Protein 5U1M (pdb70)

Structure (mmCIF, N/CA/C/O backbone):
data_5U1M
#
_entry.id   5U1M
#
_cell.length_a   68.370
_cell.length_b   68.370
_cell.length_c   57.520
_cell.angle_alpha   90.000
_cell.angle_beta   90.000
_cell.angle_gamma   90.000
#
_symmetry.space_group_name_H-M   'P 4 2 2'
#
loop_
_entity.id
_entity.type
_entity.pdbx_description
1 polymer 'Insulin receptor substrate 1'
2 polymer 'Insulin receptor'
3 water water
#
loop_
_atom_site.group_PDB
_atom_site.id
_atom_site.type_symbol
_atom_site.label_atom_id
_atom_site.label_alt_id
_atom_site.label_comp_id
_atom_site.label_asym_id
_atom_site.label_entity_id
_atom_site.label_seq_id
_atom_site.pdbx_PDB_ins_code
_atom_site.Cartn_x
_atom_site.Cartn_y
_atom_site.Cartn_z
_atom_site.occupancy
_atom_site.B_iso_or_equiv
_atom_site.auth_seq_id
_atom_site.auth_comp_id
_atom_site.auth_asym_id
_atom_site.auth_atom_id
_atom_site.pdbx_PDB_model_num
ATOM 1 N N . LYS A 1 1 ? 21.685 22.797 17.146 1.00 26.69 161 LYS A N 1
ATOM 2 C CA . LYS A 1 1 ? 21.016 23.305 18.372 1.00 24.61 161 LYS A CA 1
ATOM 3 C C . LYS A 1 1 ? 20.297 24.638 18.108 1.00 25.53 161 LYS A C 1
ATOM 4 O O . LYS A 1 1 ? 20.935 25.672 17.935 1.00 25.66 161 LYS A O 1
ATOM 16 N N . GLU A 1 2 ? 19.004 24.533 17.815 1.00 23.29 162 GLU A N 1
ATOM 17 C CA . GLU A 1 2 ? 18.091 25.671 17.786 1.00 21.36 162 GLU A CA 1
ATOM 18 C C . GLU A 1 2 ? 17.004 25.403 18.822 1.00 18.56 162 GLU A C 1
ATOM 19 O O . GLU A 1 2 ? 16.694 24.243 19.098 1.00 16.39 162 GLU A O 1
ATOM 26 N N . VAL A 1 3 ? 16.462 26.463 19.417 1.00 17.05 163 VAL A N 1
ATOM 27 C CA . VAL A 1 3 ? 15.287 26.362 20.293 1.00 14.65 163 VAL A CA 1
ATOM 28 C C . VAL A 1 3 ? 14.222 27.374 19.866 1.00 14.85 163 VAL A C 1
ATOM 29 O O . VAL A 1 3 ? 14.524 28.548 19.664 1.00 17.25 163 VAL A O 1
ATOM 34 N N . TRP A 1 4 ? 13.013 26.892 19.598 1.00 13.42 164 TRP A N 1
ATOM 35 C CA . TRP A 1 4 ? 11.890 27.780 19.311 1.00 13.50 164 TRP A CA 1
ATOM 36 C C . TRP A 1 4 ? 10.793 27.648 20.356 1.00 15.06 164 TRP A C 1
ATOM 37 O O . TRP A 1 4 ? 10.556 26.563 20.876 1.00 17.16 164 TRP A O 1
ATOM 50 N N . GLN A 1 5 ? 10.098 28.742 20.625 1.00 14.40 165 GLN A N 1
ATOM 51 C CA . GLN A 1 5 ? 8.922 28.693 21.482 1.00 15.14 165 GLN A CA 1
ATOM 52 C C . GLN A 1 5 ? 7.668 28.636 20.619 1.00 13.66 165 GLN A C 1
ATOM 53 O O . GLN A 1 5 ? 7.484 29.443 19.707 1.00 13.17 165 GLN A O 1
ATOM 62 N N . VAL A 1 6 ? 6.859 27.607 20.841 1.00 11.99 166 VAL A N 1
ATOM 63 C CA . VAL A 1 6 ? 5.705 27.366 19.989 1.00 10.86 166 VAL A CA 1
ATOM 64 C C . VAL A 1 6 ? 4.445 27.131 20.814 1.00 11.07 166 VAL A C 1
ATOM 65 O O . VAL A 1 6 ? 4.514 26.794 22.004 1.00 10.39 166 VAL A O 1
ATOM 70 N N . ILE A 1 7 ? 3.288 27.315 20.181 1.00 9.68 167 ILE A N 1
ATOM 71 C CA . ILE A 1 7 ? 2.040 26.854 20.767 1.00 10.04 167 ILE A CA 1
ATOM 72 C C . ILE A 1 7 ? 1.569 25.593 20.051 1.00 10.08 167 ILE A C 1
ATOM 73 O O . ILE A 1 7 ? 1.293 25.626 18.861 1.00 10.07 167 ILE A O 1
ATOM 79 N N . LEU A 1 8 ? 1.587 24.461 20.750 1.00 11.54 168 LEU A N 1
ATOM 80 C CA . LEU A 1 8 ? 1.046 23.223 20.200 1.00 12.00 168 LEU A CA 1
ATOM 81 C C . LEU A 1 8 ? -0.482 23.206 20.244 1.00 12.92 168 LEU A C 1
ATOM 82 O O . LEU A 1 8 ? -1.091 23.491 21.274 1.00 11.16 168 LEU A O 1
ATOM 88 N N . LYS A 1 9 ? -1.082 23.032 19.066 1.00 12.70 169 LYS A N 1
ATOM 89 C CA . LYS A 1 9 ? -2.529 23.106 18.885 1.00 12.85 169 LYS A CA 1
ATOM 90 C C . LYS A 1 9 ? -3.152 21.742 19.161 1.00 13.28 169 LYS A C 1
ATOM 91 O O . LYS A 1 9 ? -2.485 20.717 19.104 1.00 11.94 169 LYS A O 1
ATOM 101 N N . PRO A 1 10 ? -4.480 21.715 19.451 1.00 13.70 170 PRO A N 1
ATOM 102 C CA . PRO A 1 10 ? -5.219 20.455 19.541 1.00 14.69 170 PRO A CA 1
ATOM 103 C C . PRO A 1 10 ? -5.165 19.574 18.289 1.00 17.06 170 PRO A C 1
ATOM 104 O O . PRO A 1 10 ? -5.228 18.354 18.381 1.00 20.70 170 PRO A O 1
ATOM 108 N N . LYS A 1 11 ? -5.076 20.188 17.115 1.00 16.48 171 LYS A N 1
ATOM 109 C CA . LYS A 1 11 ? -5.057 19.455 15.850 1.00 17.13 171 LYS A CA 1
ATOM 110 C C . LYS A 1 11 ? -4.107 18.236 15.836 1.00 17.17 171 LYS A C 1
ATOM 111 O O . LYS A 1 11 ? -2.913 18.385 16.058 1.00 18.17 171 LYS A O 1
ATOM 121 N N . GLY A 1 12 ? -4.628 17.051 15.539 1.00 15.20 172 GLY A N 1
ATOM 122 C CA . GLY A 1 12 ? -3.768 15.874 15.425 1.00 13.77 172 GLY A CA 1
ATOM 123 C C . GLY A 1 12 ? -3.293 15.256 16.731 1.00 12.75 172 GLY A C 1
ATOM 124 O O . GLY A 1 12 ? -4.085 15.055 17.643 1.00 13.14 172 GLY A O 1
ATOM 126 N N . LEU A 1 13 ? -2.002 14.936 16.827 1.00 10.90 173 LEU A N 1
ATOM 127 C CA . LEU A 1 13 ? -1.464 14.304 18.035 1.00 10.30 173 LEU A CA 1
ATOM 128 C C . LEU A 1 13 ? -1.516 15.185 19.281 1.00 10.32 173 LEU A C 1
ATOM 129 O O . LEU A 1 13 ? -1.446 14.683 20.399 1.00 11.08 173 LEU A O 1
ATOM 135 N N . GLY A 1 14 ? -1.590 16.504 19.089 1.00 10.71 174 GLY A N 1
ATOM 136 C CA . GLY A 1 14 ? -1.770 17.411 20.214 1.00 11.46 174 GLY A CA 1
ATOM 137 C C . GLY A 1 14 ? -2.948 17.046 21.114 1.00 13.38 174 GLY A C 1
ATOM 138 O O . GLY A 1 14 ? -2.768 16.762 22.302 1.00 13.74 174 GLY A O 1
ATOM 140 N N . GLN A 1 15 ? -4.132 16.927 20.519 1.00 12.10 175 GLN A N 1
ATOM 141 C CA . GLN A 1 15 ? -5.330 16.510 21.249 1.00 13.49 175 GLN A CA 1
ATOM 142 C C . GLN A 1 15 ? -5.185 15.085 21.772 1.00 14.00 175 GLN A C 1
ATOM 143 O O . GLN A 1 15 ? -5.426 14.816 22.948 1.00 15.65 175 GLN A O 1
ATOM 152 N N . THR A 1 16 ? -4.713 14.194 20.912 1.00 13.36 176 THR A N 1
ATOM 153 C CA . THR A 1 16 ? -4.657 12.767 21.226 1.00 13.26 176 THR A CA 1
ATOM 154 C C . THR A 1 16 ? -3.770 12.450 22.416 1.00 14.47 176 THR A C 1
ATOM 155 O O . THR A 1 16 ? -4.117 11.600 23.241 1.00 16.19 176 THR A O 1
ATOM 161 N N . LYS A 1 17 ? -2.648 13.161 22.520 1.00 13.81 177 LYS A N 1
ATOM 162 C CA . LYS A 1 17 ? -1.657 12.925 23.572 1.00 14.65 177 LYS A CA 1
ATOM 163 C C . LYS A 1 17 ? -1.649 14.023 24.643 1.00 15.05 177 LYS A C 1
ATOM 164 O O . LYS A 1 17 ? -0.741 14.073 25.471 1.00 16.62 177 LYS A O 1
ATOM 174 N N . ASN A 1 18 ? -2.614 14.933 24.575 1.00 15.31 178 ASN A N 1
ATOM 175 C CA . ASN A 1 18 ? -2.679 16.087 25.469 1.00 16.32 178 ASN A CA 1
ATOM 176 C C . ASN A 1 18 ? -1.410 16.944 25.463 1.00 16.76 178 ASN A C 1
ATOM 177 O O . ASN A 1 18 ? -1.033 17.533 26.479 1.00 18.58 178 ASN A O 1
ATOM 185 N N . LEU A 1 19 ? -0.797 17.083 24.294 1.00 14.41 179 LEU A N 1
ATOM 186 C CA . LEU A 1 19 ? 0.352 17.965 24.146 1.00 13.77 179 LEU A CA 1
ATOM 187 C C . LEU A 1 19 ? -0.120 19.283 23.543 1.00 14.04 179 LEU A C 1
ATOM 188 O O . LEU A 1 19 ? -0.149 19.430 22.324 1.00 13.76 179 LEU A O 1
ATOM 194 N N . ILE A 1 20 ? -0.592 20.185 24.401 1.00 12.39 180 ILE A N 1
ATOM 195 C CA . ILE A 1 20 ? -1.253 21.424 23.979 1.00 11.18 180 ILE A CA 1
ATOM 196 C C . ILE A 1 20 ? -0.712 22.608 24.782 1.00 12.07 180 ILE A C 1
ATOM 197 O O . ILE A 1 20 ? -0.582 22.522 26.001 1.00 13.54 180 ILE A O 1
ATOM 203 N N . GLY A 1 21 ? -0.435 23.727 24.116 1.00 10.20 181 GLY A N 1
ATOM 204 C CA . GLY A 1 21 ? 0.040 24.902 24.832 1.00 10.58 181 GLY A CA 1
ATOM 205 C C . GLY A 1 21 ? 1.467 25.306 24.519 1.00 10.34 181 GLY A C 1
ATOM 206 O O . GLY A 1 21 ? 2.028 24.868 23.524 1.00 11.85 181 GLY A O 1
ATOM 208 N N . ILE A 1 22 ? 2.053 26.152 25.361 1.00 11.12 182 ILE A N 1
ATOM 209 C CA . ILE A 1 22 ? 3.396 26.663 25.114 1.00 11.46 182 ILE A CA 1
ATOM 210 C C . ILE A 1 22 ? 4.480 25.614 25.403 1.00 11.90 182 ILE A C 1
ATOM 211 O O . ILE A 1 22 ? 4.572 25.065 26.511 1.00 10.67 182 ILE A O 1
ATOM 217 N N . TYR A 1 23 ? 5.212 25.258 24.354 1.00 10.11 183 TYR A N 1
ATOM 218 C CA . TYR A 1 23 ? 6.368 24.374 24.467 1.00 10.20 183 TYR A CA 1
ATOM 219 C C . TYR A 1 23 ? 7.609 25.055 23.932 1.00 12.10 183 TYR A C 1
ATOM 220 O O . TYR A 1 23 ? 7.525 25.978 23.116 1.00 11.56 183 TYR A O 1
ATOM 231 N N . ARG A 1 24 ? 8.764 24.598 24.389 1.00 12.82 184 ARG A N 1
ATOM 232 C CA . ARG A 1 24 ? 9.983 24.865 23.663 1.00 14.87 184 ARG A CA 1
ATOM 233 C C . ARG A 1 24 ? 10.325 23.652 22.832 1.00 14.99 184 ARG A C 1
ATOM 234 O O . ARG A 1 24 ? 10.174 22.521 23.283 1.00 1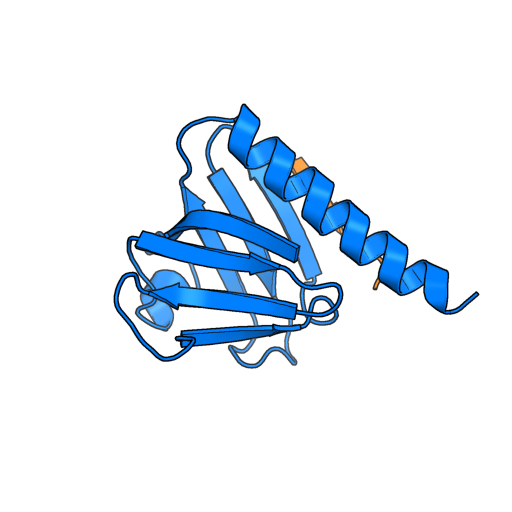4.33 184 ARG A O 1
ATOM 248 N N . LEU A 1 25 ? 10.571 23.892 21.557 1.00 13.70 185 LEU A N 1
ATOM 249 C CA . LEU A 1 25 ? 10.964 22.838 20.648 1.00 15.00 185 LEU A CA 1
ATOM 250 C C . LEU A 1 25 ? 12.470 22.968 20.415 1.00 14.52 185 LEU A C 1
ATOM 251 O O . LEU A 1 25 ? 12.960 24.024 20.010 1.00 14.50 185 LEU A O 1
ATOM 257 N N . CYS A 1 26 ? 13.208 21.984 20.920 1.00 13.75 186 CYS A N 1
ATOM 258 C CA . CYS A 1 26 ? 14.669 22.006 20.871 1.00 15.31 186 CYS A CA 1
ATOM 259 C C . CYS A 1 26 ? 15.213 21.022 19.831 1.00 15.09 186 CYS A C 1
ATOM 260 O O . CYS A 1 26 ? 14.960 19.819 19.907 1.00 14.09 186 CYS A O 1
ATOM 264 N N . LEU A 1 27 ? 16.068 21.531 18.951 1.00 13.34 187 LEU A N 1
ATOM 265 C CA . LEU A 1 27 ? 16.591 20.762 17.824 1.00 12.22 187 LEU A CA 1
ATOM 266 C C . LEU A 1 27 ? 18.074 20.420 18.001 1.00 12.70 187 LEU A C 1
ATOM 267 O O . LEU A 1 27 ? 18.906 21.302 18.206 1.00 13.40 187 LEU A O 1
ATOM 273 N N . THR A 1 28 ? 18.422 19.142 17.927 1.00 12.36 188 THR A N 1
ATOM 274 C CA . THR A 1 28 ? 19.832 18.772 17.826 1.00 12.94 188 THR A CA 1
ATOM 275 C C . THR A 1 28 ? 20.084 18.322 16.391 1.00 13.38 188 THR A C 1
ATOM 276 O O . THR A 1 28 ? 19.240 18.536 15.535 1.00 15.57 188 THR A O 1
ATOM 282 N N . SER A 1 29 ? 21.194 17.660 16.119 1.00 13.54 189 SER A N 1
ATOM 283 C CA . SER A 1 29 ? 21.412 17.149 14.764 1.00 12.51 189 SER A CA 1
ATOM 284 C C . SER A 1 29 ? 20.650 15.860 14.521 1.00 12.58 189 SER A C 1
ATOM 285 O O . SER A 1 29 ? 20.564 15.398 13.390 1.00 13.30 189 SER A O 1
ATOM 290 N N . LYS A 1 30 ? 20.079 15.286 15.578 1.00 12.05 190 LYS A N 1
ATOM 291 C CA . LYS A 1 30 ? 19.380 14.004 15.454 1.00 11.64 190 LYS A CA 1
ATOM 292 C C . LYS A 1 30 ? 17.938 13.978 15.978 1.00 10.25 190 LYS A C 1
ATOM 293 O O . LYS A 1 30 ? 17.121 13.192 15.505 1.00 10.10 190 LYS A O 1
ATOM 303 N N . THR A 1 31 ? 17.622 14.818 16.956 1.00 9.26 191 THR A N 1
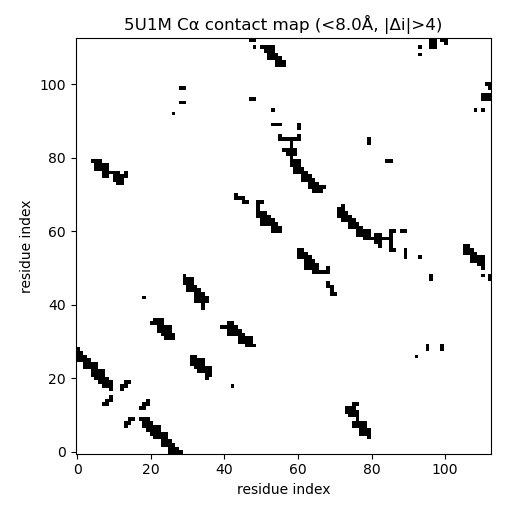ATOM 304 C CA . THR A 1 31 ? 16.308 14.771 17.591 1.00 9.17 191 THR A CA 1
ATOM 305 C C . THR A 1 31 ? 15.672 16.142 17.787 1.00 9.42 191 THR A C 1
ATOM 306 O O . THR A 1 31 ? 16.348 17.169 17.773 1.00 8.87 191 THR A O 1
ATOM 312 N N . ILE A 1 32 ? 14.358 16.119 17.958 1.00 10.75 192 ILE A N 1
ATOM 313 C CA . ILE A 1 32 ? 13.558 17.274 18.342 1.00 11.51 192 ILE A CA 1
ATOM 314 C C . ILE A 1 32 ? 12.905 16.925 19.681 1.00 12.16 192 ILE A C 1
ATOM 315 O O . ILE A 1 32 ? 12.294 15.864 19.817 1.00 12.00 192 ILE A O 1
ATOM 321 N N . SER A 1 33 ? 13.054 17.791 20.674 1.00 12.94 193 SER A N 1
ATOM 322 C CA . SER A 1 33 ? 12.420 17.566 21.975 1.00 14.48 193 SER A CA 1
ATOM 323 C C . SER A 1 33 ? 11.342 18.595 22.265 1.00 14.17 193 SER A C 1
ATOM 324 O O . SER A 1 33 ? 11.473 19.755 21.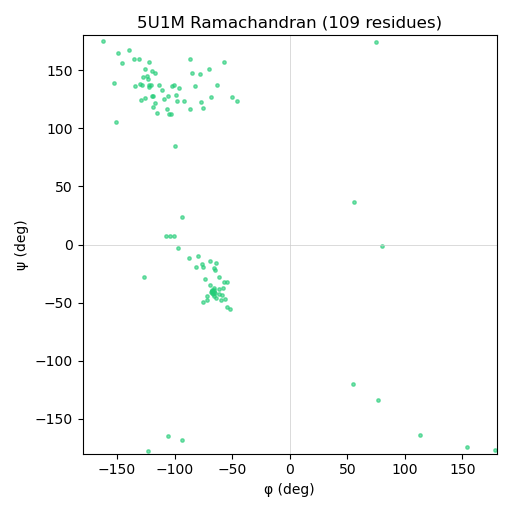900 1.00 15.79 193 SER A O 1
ATOM 329 N N . PHE A 1 34 ? 10.216 18.144 22.805 1.00 15.19 194 PHE A N 1
ATOM 330 C CA . PHE A 1 34 ? 9.166 19.062 23.226 1.00 14.12 194 PHE A CA 1
ATOM 331 C C . PHE A 1 34 ? 9.157 19.121 24.740 1.00 13.94 194 PHE A C 1
ATOM 332 O O . PHE A 1 34 ? 9.020 18.091 25.406 1.00 11.59 194 PHE A O 1
ATOM 341 N N . VAL A 1 35 ? 9.440 20.304 25.271 1.00 13.25 195 VAL A N 1
ATOM 342 C CA . VAL A 1 35 ? 9.456 20.530 26.715 1.00 14.68 195 VAL A CA 1
ATOM 343 C C . VAL A 1 35 ? 8.410 21.580 27.096 1.00 15.40 195 VAL A C 1
ATOM 344 O O . VAL A 1 35 ? 8.509 22.747 26.681 1.00 13.89 195 VAL A O 1
ATOM 349 N N . LYS A 1 36 ? 7.436 21.185 27.910 1.00 15.63 196 LYS A N 1
ATOM 350 C CA . LYS A 1 36 ? 6.429 22.131 28.381 1.00 16.47 196 LYS A CA 1
ATOM 351 C C . LYS A 1 36 ? 7.105 23.197 29.226 1.00 17.91 196 LYS A C 1
ATOM 352 O O . LYS A 1 36 ? 8.043 22.915 29.973 1.00 18.36 196 LYS A O 1
ATOM 362 N N . LEU A 1 37 ? 6.712 24.444 29.019 1.00 19.84 197 LEU A N 1
ATOM 363 C CA . LEU A 1 37 ? 7.269 25.539 29.796 1.00 22.67 197 LEU A CA 1
ATOM 364 C C . LEU A 1 37 ? 7.212 25.247 31.311 1.00 23.07 197 LEU A C 1
ATOM 365 O O . LEU A 1 37 ? 6.186 24.779 31.820 1.00 22.85 197 LEU A O 1
ATOM 371 N N . ASN A 1 38 ? 8.359 25.371 31.976 1.00 22.29 198 ASN A N 1
ATOM 372 C CA . ASN A 1 38 ? 8.514 25.120 33.421 1.00 24.38 198 ASN A CA 1
ATOM 373 C C . ASN A 1 38 ? 8.640 23.645 33.817 1.00 23.86 198 ASN A C 1
ATOM 374 O O . ASN A 1 38 ? 8.766 23.310 34.999 1.00 22.54 198 ASN A O 1
ATOM 382 N N . SER A 1 39 ? 8.569 22.754 32.842 1.00 22.56 199 SER A N 1
ATOM 383 C CA . SER A 1 39 ? 8.785 21.342 33.126 1.00 21.55 199 SER A CA 1
ATOM 384 C C . SER A 1 39 ? 10.275 20.990 33.109 1.00 22.53 199 SER A C 1
ATOM 385 O O . SER A 1 39 ? 11.042 21.543 32.317 1.00 21.34 199 SER A O 1
ATOM 390 N N . GLU A 1 40 ? 10.668 20.028 33.941 1.00 21.11 200 GLU A N 1
ATOM 391 C CA . GLU A 1 40 ? 12.052 19.562 33.980 1.00 20.93 200 GLU A CA 1
ATOM 392 C C . GLU A 1 40 ? 12.252 18.260 33.217 1.00 21.19 200 GLU A C 1
ATOM 393 O O . GLU A 1 40 ? 13.305 17.628 33.308 1.00 21.05 200 GLU A O 1
ATOM 400 N N . ALA A 1 41 ? 11.201 17.846 32.515 1.00 18.81 201 ALA A N 1
ATOM 401 C CA . ALA A 1 41 ? 11.204 16.631 31.711 1.00 18.45 201 ALA A CA 1
ATOM 402 C C . ALA A 1 41 ? 10.675 16.947 30.315 1.00 17.33 201 ALA A C 1
ATOM 403 O O . ALA A 1 41 ? 9.790 17.795 30.162 1.00 17.81 201 ALA A O 1
ATOM 406 N N . ALA A 1 42 ? 11.325 16.379 29.304 1.00 15.32 202 ALA A N 1
ATOM 407 C CA . ALA A 1 42 ? 10.845 16.423 27.931 1.00 13.51 202 ALA A CA 1
ATOM 408 C C . ALA A 1 42 ? 9.594 15.581 27.842 1.00 14.33 202 ALA A C 1
ATOM 409 O O . ALA A 1 42 ? 9.563 14.454 28.347 1.00 15.71 202 ALA A O 1
ATOM 412 N N . ALA A 1 43 ? 8.530 16.170 27.321 1.00 14.31 203 ALA A N 1
ATOM 413 C CA . ALA A 1 43 ? 7.280 15.449 27.152 1.00 14.28 203 ALA A CA 1
ATOM 414 C C . ALA A 1 43 ? 7.422 14.368 26.078 1.00 15.11 203 ALA A C 1
ATOM 415 O O . ALA A 1 43 ? 6.919 13.255 26.220 1.00 16.64 203 ALA A O 1
ATOM 418 N N . VAL 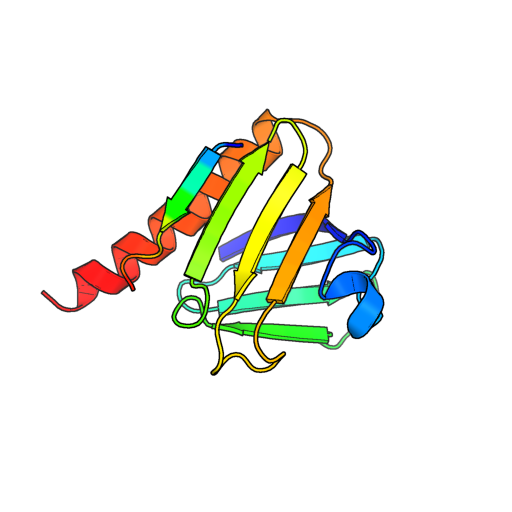A 1 44 ? 8.111 14.711 24.996 1.00 14.15 204 VAL A N 1
ATOM 419 C CA . VAL A 1 44 ? 8.413 13.757 23.938 1.00 13.85 204 VAL A CA 1
ATOM 420 C C . VAL A 1 44 ? 9.707 14.150 23.212 1.00 11.79 204 VAL A C 1
ATOM 421 O O . VAL A 1 44 ? 10.063 15.330 23.158 1.00 8.99 204 VAL A O 1
ATOM 426 N N . VAL A 1 45 ? 10.518 13.139 22.910 1.00 10.98 205 VAL A N 1
ATOM 427 C CA . VAL A 1 45 ? 11.737 13.303 22.116 1.00 10.74 205 VAL A CA 1
ATOM 428 C C . VAL A 1 45 ? 11.592 12.521 20.794 1.00 11.13 205 VAL A C 1
ATOM 429 O O . VAL A 1 45 ? 11.365 11.306 20.803 1.00 11.43 205 VAL A O 1
ATOM 434 N N . LEU A 1 46 ? 11.537 13.252 19.684 1.00 9.22 206 LEU A N 1
ATOM 435 C CA . LEU A 1 46 ? 11.354 12.662 18.354 1.00 10.71 206 LEU A CA 1
ATOM 436 C C . LEU A 1 46 ? 12.669 12.572 17.601 1.00 8.04 206 LEU A C 1
ATOM 437 O O . LEU A 1 46 ? 13.457 13.505 17.600 1.00 8.85 206 LEU A O 1
ATOM 443 N N . GLN A 1 47 ? 12.889 11.450 16.930 1.00 8.39 207 GLN A N 1
ATOM 444 C CA . GLN A 1 47 ? 14.019 11.324 16.021 1.00 8.17 207 GLN A CA 1
ATOM 445 C C . GLN A 1 47 ? 13.670 11.938 14.664 1.00 8.92 207 GLN A C 1
ATOM 446 O O . GLN A 1 47 ? 12.597 11.660 14.117 1.00 7.37 207 GLN A O 1
ATOM 455 N N . LEU A 1 48 ? 14.593 12.706 14.086 1.00 8.11 208 LEU A N 1
ATOM 456 C CA . LEU A 1 48 ? 14.387 13.226 12.734 1.00 8.98 208 LEU A CA 1
ATOM 457 C C . LEU A 1 48 ? 14.075 12.136 11.710 1.00 9.68 208 LEU A C 1
ATOM 458 O O . LEU A 1 48 ? 13.314 12.373 10.781 1.00 10.30 208 LEU A O 1
ATOM 464 N N . MET A 1 49 ? 14.642 10.937 11.901 1.00 8.84 209 MET A N 1
ATOM 465 C CA . MET A 1 49 ? 14.463 9.820 10.956 1.00 10.77 209 MET A CA 1
ATOM 466 C C . MET A 1 49 ? 13.049 9.231 10.937 1.00 10.54 209 MET A C 1
ATOM 467 O O . MET A 1 49 ? 12.702 8.442 10.066 1.00 11.36 209 MET A O 1
ATOM 473 N N . ASN A 1 50 ? 12.252 9.581 11.939 1.00 10.17 210 ASN A N 1
ATOM 474 C CA . ASN A 1 50 ? 10.871 9.123 11.994 1.00 10.05 210 ASN A CA 1
ATOM 475 C C . ASN A 1 50 ? 9.860 10.194 11.603 1.00 10.08 210 ASN A C 1
ATOM 476 O O . ASN A 1 50 ? 8.651 9.974 11.659 1.00 10.76 210 ASN A O 1
ATOM 484 N N . ILE A 1 51 ? 10.362 11.334 11.124 1.00 8.78 211 ILE A N 1
ATOM 485 C CA . ILE A 1 51 ? 9.494 12.368 10.577 1.00 9.79 211 ILE A CA 1
ATOM 486 C C . ILE A 1 51 ? 9.337 12.155 9.071 1.00 8.84 211 ILE A C 1
ATOM 487 O O . ILE A 1 51 ? 10.333 12.121 8.346 1.00 8.64 211 ILE A O 1
ATOM 493 N N . ARG A 1 52 ? 8.097 12.025 8.606 1.00 7.79 212 ARG A N 1
ATOM 4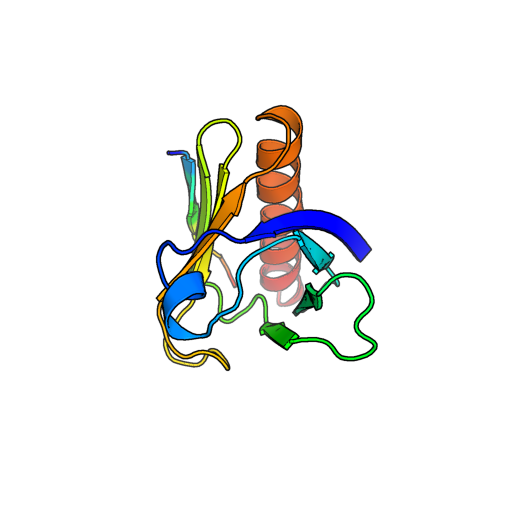94 C CA . ARG A 1 52 ? 7.827 11.808 7.181 1.00 10.32 212 ARG A CA 1
ATOM 495 C C . ARG A 1 52 ? 8.002 13.101 6.396 1.00 10.14 212 ARG A C 1
ATOM 496 O O . ARG A 1 52 ? 8.711 13.153 5.394 1.00 10.95 212 ARG A O 1
ATOM 510 N N . ARG A 1 53 ? 7.371 14.155 6.893 1.00 11.10 213 ARG A N 1
ATOM 511 C CA . ARG A 1 53 ? 7.277 15.440 6.197 1.00 12.21 213 ARG A CA 1
ATOM 512 C C . ARG A 1 53 ? 7.303 16.561 7.231 1.00 11.93 213 ARG A C 1
ATOM 513 O O . ARG A 1 53 ? 6.792 16.407 8.345 1.00 11.30 213 ARG A O 1
ATOM 527 N N . CYS A 1 54 ? 7.717 17.738 6.796 1.00 11.53 214 CYS A N 1
ATOM 528 C CA . CYS A 1 54 ? 7.415 18.956 7.537 1.00 11.24 214 CYS A CA 1
ATOM 529 C C . CYS A 1 54 ? 7.061 20.090 6.582 1.00 10.65 214 CYS A C 1
ATOM 530 O O . CYS A 1 54 ? 7.145 19.946 5.366 1.00 10.37 214 CYS A O 1
ATOM 534 N N . GLY A 1 55 ? 6.512 21.167 7.123 1.00 10.01 215 GLY A N 1
ATOM 535 C CA . GLY A 1 55 ? 6.125 22.261 6.265 1.00 9.48 215 GLY A CA 1
ATOM 536 C C . GLY A 1 55 ? 5.485 23.378 7.052 1.00 8.93 215 GLY A C 1
ATOM 537 O O . GLY A 1 55 ? 5.431 23.336 8.278 1.00 8.48 215 GLY A O 1
ATOM 539 N N . HIS A 1 56 ? 5.038 24.404 6.344 1.00 8.10 216 HIS A N 1
ATOM 540 C CA . HIS A 1 56 ? 4.390 25.535 6.997 1.00 8.51 216 HIS A CA 1
ATOM 541 C C . HIS A 1 56 ? 3.337 26.188 6.114 1.00 9.59 216 HIS A C 1
ATOM 542 O O . HIS A 1 56 ? 3.343 26.041 4.885 1.00 10.44 216 HIS A O 1
ATOM 552 N N . SER A 1 57 ? 2.503 26.998 6.747 1.00 9.76 217 SER A N 1
ATOM 553 C CA . SER A 1 57 ? 1.477 27.760 6.064 1.00 8.69 217 SER A CA 1
ATOM 554 C C . SER A 1 57 ? 1.255 29.013 6.888 1.00 9.24 217 SER A C 1
ATOM 555 O O . SER A 1 57 ? 0.793 28.929 8.021 1.00 9.68 217 SER A O 1
ATOM 560 N N . GLU A 1 58 ? 1.763 30.138 6.391 1.00 8.96 218 GLU A N 1
ATOM 561 C CA . GLU A 1 58 ? 1.757 31.393 7.143 1.00 8.25 218 GLU A CA 1
ATOM 562 C C . GLU A 1 58 ? 2.420 31.197 8.508 1.00 9.33 218 GLU A C 1
ATOM 563 O O . GLU A 1 58 ? 3.557 30.734 8.556 1.00 8.43 218 GLU A O 1
ATOM 570 N N . ASN A 1 59 ? 1.710 31.438 9.610 1.00 7.75 219 ASN A N 1
ATOM 571 C CA . ASN A 1 59 ? 2.328 31.343 10.944 1.00 7.95 219 ASN A CA 1
ATOM 572 C C . ASN A 1 59 ? 2.178 29.980 11.632 1.00 9.87 219 ASN A C 1
ATOM 573 O O . ASN A 1 59 ? 2.261 29.896 12.866 1.00 11.21 219 ASN A O 1
ATOM 581 N N . PHE A 1 60 ? 1.980 28.932 10.846 1.00 8.62 220 PHE A N 1
ATOM 582 C CA . PHE A 1 60 ? 1.824 27.573 11.363 1.00 9.45 220 PHE A CA 1
ATOM 583 C C . PHE A 1 60 ? 2.902 26.646 10.804 1.00 9.05 220 PHE A C 1
ATOM 584 O O . PHE A 1 60 ? 3.216 26.682 9.619 1.00 10.14 220 PHE A O 1
ATOM 593 N N . PHE A 1 61 ? 3.455 25.807 11.660 1.00 9.81 221 PHE A N 1
ATOM 594 C CA . PHE A 1 61 ? 4.450 24.824 11.247 1.00 9.53 221 PHE A CA 1
ATOM 595 C C . PHE A 1 61 ? 3.922 23.436 11.619 1.00 9.92 221 PHE A C 1
ATOM 596 O O . PHE A 1 61 ? 3.269 23.276 12.658 1.00 8.45 221 PHE A O 1
ATOM 605 N N . PHE A 1 62 ? 4.088 22.467 10.719 1.00 9.51 222 PHE A N 1
ATOM 606 C CA . PHE A 1 62 ? 3.680 21.092 11.011 1.00 9.38 222 PHE A CA 1
ATOM 607 C C . PHE A 1 62 ? 4.774 20.059 10.826 1.00 9.57 222 PHE A C 1
ATOM 608 O O . PHE A 1 62 ? 5.677 20.210 9.996 1.00 7.22 222 PHE A O 1
ATOM 617 N N . ILE A 1 63 ? 4.653 18.990 11.609 1.00 10.15 223 ILE A N 1
ATOM 618 C CA . ILE A 1 63 ? 5.462 17.793 11.466 1.00 12.14 223 ILE A CA 1
ATOM 619 C C . ILE A 1 63 ? 4.514 16.603 11.338 1.00 12.22 223 ILE A C 1
ATOM 620 O O . ILE A 1 63 ? 3.604 16.442 12.149 1.00 13.09 223 ILE A O 1
ATOM 626 N N . GLU A 1 64 ? 4.677 15.813 10.280 1.00 11.12 224 GLU A N 1
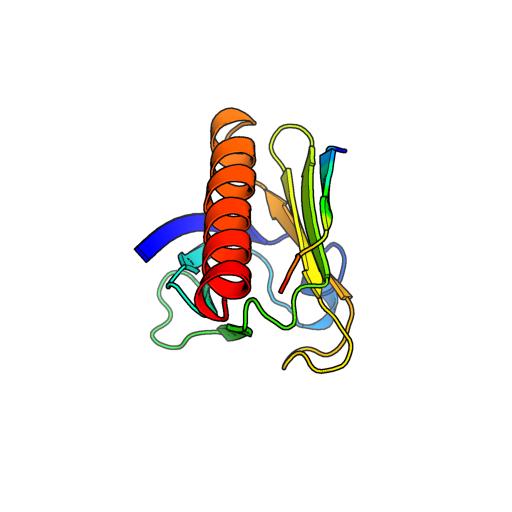ATOM 627 C CA . GLU A 1 64 ? 4.021 14.511 10.216 1.00 10.15 224 GLU A CA 1
ATOM 628 C C . GLU A 1 64 ? 5.027 13.416 10.522 1.00 10.32 224 GLU A C 1
ATOM 629 O O . GLU A 1 64 ? 6.109 13.350 9.926 1.00 8.75 224 GLU A O 1
ATOM 636 N N . VAL A 1 65 ? 4.578 12.469 11.338 1.00 9.99 225 VAL A N 1
ATOM 637 C CA . VAL A 1 65 ? 5.447 11.495 11.959 1.00 10.45 225 VAL A CA 1
ATOM 638 C C . VAL A 1 65 ? 4.961 10.091 11.596 1.00 11.18 225 VAL A C 1
ATOM 639 O O . VAL A 1 65 ? 3.761 9.882 11.359 1.00 10.76 225 VAL A O 1
ATOM 644 N N . GLY A 1 66 ? 5.910 9.180 11.436 1.00 11.79 226 GLY A N 1
ATOM 645 C CA . GLY A 1 66 ? 5.614 7.862 10.894 1.00 10.45 226 GLY A CA 1
ATOM 646 C C . GLY A 1 66 ? 5.331 6.780 11.917 1.00 11.44 226 GLY A C 1
ATOM 647 O O . GLY A 1 66 ? 5.238 7.031 13.120 1.00 10.36 226 GLY A O 1
ATOM 649 N N . ARG A 1 67 ? 5.301 5.543 11.444 1.00 10.70 227 ARG A N 1
ATOM 650 C CA . ARG A 1 67 ? 4.784 4.433 12.232 1.00 13.09 227 ARG A CA 1
ATOM 651 C C . ARG A 1 67 ? 5.718 3.942 13.339 1.00 11.74 227 ARG A C 1
ATOM 652 O O . ARG A 1 67 ? 5.285 3.239 14.249 1.00 13.63 227 ARG A O 1
ATOM 666 N N . SER A 1 68 ? 7.002 4.264 13.231 1.00 11.38 228 SER A N 1
ATOM 667 C CA . SER A 1 68 ? 7.980 3.852 14.236 1.00 12.21 228 SER A CA 1
ATOM 668 C C . SER A 1 68 ? 8.284 4.924 15.282 1.00 11.36 228 SER A C 1
ATOM 669 O O . SER A 1 68 ? 9.057 4.693 16.203 1.00 12.06 228 SER A O 1
ATOM 674 N N . ALA A 1 69 ? 7.696 6.104 15.129 1.00 10.76 229 ALA A N 1
ATOM 675 C CA . ALA A 1 69 ? 7.882 7.167 16.117 1.00 10.34 229 ALA A CA 1
ATOM 676 C C . ALA A 1 69 ? 7.458 6.712 17.500 1.00 10.42 229 ALA A C 1
ATOM 677 O O . ALA A 1 69 ? 6.516 5.937 17.648 1.00 11.03 229 ALA A O 1
ATOM 680 N N . VAL A 1 70 ? 8.004 7.375 18.508 1.00 10.93 230 VAL A N 1
ATOM 681 C CA . VAL A 1 70 ? 7.628 7.104 19.886 1.00 11.49 230 VAL A CA 1
ATOM 682 C C . VAL A 1 70 ? 6.131 7.375 20.155 1.00 12.51 230 VAL A C 1
ATOM 683 O O . VAL A 1 70 ? 5.496 6.697 20.962 1.00 13.24 230 VAL A O 1
ATOM 688 N N . THR A 1 71 ? 5.554 8.300 19.385 1.00 11.61 231 THR A N 1
ATOM 689 C CA . THR A 1 71 ? 4.141 8.667 19.504 1.00 11.65 231 THR A CA 1
ATOM 690 C C . THR A 1 71 ? 3.187 7.796 18.670 1.00 13.06 231 THR A C 1
ATOM 691 O O . THR A 1 71 ? 1.973 7.809 18.888 1.00 12.84 231 THR A O 1
ATOM 697 N N . GLY A 1 72 ? 3.748 6.984 17.779 1.00 11.93 232 GLY A N 1
ATOM 698 C CA . GLY A 1 72 ? 2.964 6.406 16.699 1.00 10.86 232 GLY A CA 1
ATOM 699 C C . GLY A 1 72 ? 2.679 7.448 15.623 1.00 11.93 232 GLY A C 1
ATOM 700 O O . GLY A 1 72 ? 3.008 8.627 15.811 1.00 11.28 232 GLY A O 1
ATOM 702 N N . PRO A 1 73 ? 2.057 7.052 14.492 1.00 10.54 233 PRO A N 1
ATOM 703 C CA . PRO A 1 73 ? 1.909 7.968 13.354 1.00 10.78 233 PRO A CA 1
ATOM 704 C C . PRO A 1 73 ? 0.928 9.111 13.616 1.00 11.08 233 PRO A C 1
ATOM 705 O O . PRO A 1 73 ? -0.035 8.969 14.366 1.00 12.11 233 PRO A O 1
ATOM 709 N N . GLY A 1 74 ? 1.154 10.244 12.964 1.00 9.08 234 GLY A N 1
ATOM 710 C CA . GLY A 1 74 ? 0.237 11.353 13.116 1.00 8.54 234 GLY A CA 1
ATOM 711 C C . GLY A 1 74 ? 0.918 12.679 12.869 1.00 9.10 234 GLY A C 1
ATOM 712 O O . GLY A 1 74 ? 2.066 12.711 12.430 1.00 8.12 234 GLY A O 1
ATOM 714 N N . GLU A 1 75 ? 0.192 13.765 13.108 1.00 9.35 235 GLU A N 1
ATOM 715 C CA . GLU A 1 75 ? 0.672 15.115 12.805 1.00 11.16 235 GLU A CA 1
ATOM 716 C C . GLU A 1 75 ? 0.665 16.027 14.030 1.00 11.35 235 GLU A C 1
ATOM 717 O O . GLU A 1 75 ? -0.259 15.986 14.838 1.00 11.42 235 GLU A O 1
ATOM 724 N N . PHE A 1 76 ? 1.678 16.886 14.126 1.00 10.56 236 PHE A N 1
ATOM 725 C CA . PHE A 1 76 ? 1.732 17.957 15.115 1.00 9.39 236 PHE A CA 1
ATOM 726 C C . PHE A 1 76 ? 1.594 19.288 14.374 1.00 10.75 236 PHE A C 1
ATOM 727 O O . PHE A 1 76 ? 2.241 19.510 13.348 1.00 10.40 236 PHE A O 1
ATOM 736 N N . TRP A 1 77 ? 0.736 20.162 14.886 1.00 10.05 237 TRP A N 1
ATOM 737 C CA . TRP A 1 77 ? 0.564 21.506 14.340 1.00 9.30 237 TRP A CA 1
ATOM 738 C C . TRP A 1 77 ? 0.896 22.515 15.42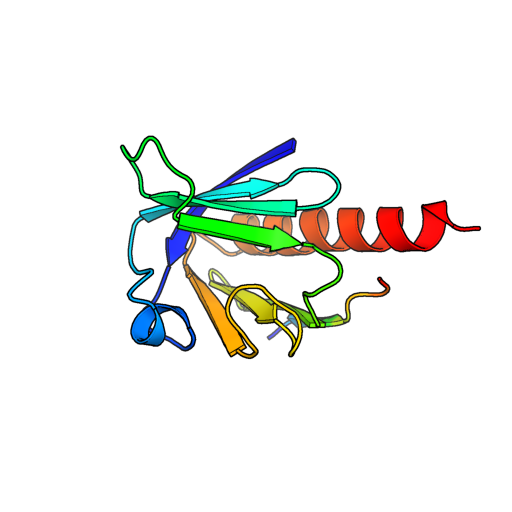3 1.00 9.74 237 TRP A C 1
ATOM 739 O O . TRP A 1 77 ? 0.414 22.408 16.548 1.00 9.01 237 TRP A O 1
ATOM 752 N N . MET A 1 78 ? 1.783 23.447 15.106 1.00 10.13 238 MET A N 1
ATOM 753 C CA . MET A 1 78 ? 2.150 24.473 16.065 1.00 11.88 238 MET A CA 1
ATOM 754 C C . MET A 1 78 ? 2.047 25.882 15.504 1.00 12.14 238 MET A C 1
ATOM 755 O O . MET A 1 78 ? 2.314 26.119 14.329 1.00 12.08 238 MET A O 1
ATOM 761 N N . GLN A 1 79 ? 1.510 26.775 16.317 1.00 11.63 239 GLN A N 1
ATOM 762 C CA . GLN A 1 79 ? 1.380 28.172 15.946 1.00 12.19 239 GLN A CA 1
ATOM 763 C C . GLN A 1 79 ? 2.555 28.995 16.490 1.00 11.57 239 GLN A C 1
ATOM 764 O O . GLN A 1 79 ? 2.984 28.810 17.631 1.00 11.32 239 GLN A O 1
ATOM 773 N N . VAL A 1 80 ? 3.115 29.849 15.643 1.00 11.35 240 VAL A N 1
ATOM 774 C CA . VAL A 1 80 ? 4.158 30.779 16.058 1.00 10.99 240 VAL A CA 1
ATOM 775 C C . VAL A 1 80 ? 3.712 32.200 15.735 1.00 11.54 240 VAL A C 1
ATOM 776 O O . VAL A 1 80 ? 2.571 32.410 15.332 1.00 10.31 240 VAL A O 1
ATOM 781 N N . ASP A 1 81 ? 4.561 33.185 15.992 1.00 12.84 241 ASP A N 1
ATOM 782 C CA . ASP A 1 81 ? 4.138 34.586 15.914 1.00 14.57 241 ASP A CA 1
ATOM 783 C C . ASP A 1 81 ? 3.842 35.065 14.501 1.00 13.36 241 ASP A C 1
ATOM 784 O O . ASP A 1 81 ? 2.931 35.867 14.282 1.00 11.89 241 ASP A O 1
ATOM 790 N N . ASP A 1 82 ? 4.605 34.558 13.542 1.00 12.38 242 ASP A N 1
ATOM 791 C CA . ASP A 1 82 ? 4.477 35.002 12.161 1.00 14.26 242 ASP A CA 1
ATOM 792 C C . ASP A 1 82 ? 5.117 33.999 11.189 1.00 14.28 242 ASP A C 1
ATOM 793 O O . ASP A 1 82 ? 5.857 33.107 11.608 1.00 14.22 242 ASP A O 1
ATOM 799 N N . SER A 1 83 ? 4.975 34.263 9.890 1.00 13.59 243 SER A N 1
ATOM 800 C CA . SER A 1 83 ? 5.468 33.356 8.859 1.00 14.45 243 SER A CA 1
ATOM 801 C C . SER A 1 83 ? 6.977 33.409 8.646 1.00 14.72 243 SER A C 1
ATOM 802 O O . SER A 1 83 ? 7.542 32.519 8.024 1.00 16.38 243 SER A O 1
ATOM 807 N N . VAL A 1 84 ? 7.627 34.460 9.139 1.00 15.38 244 VAL A N 1
ATOM 808 C CA . VAL A 1 84 ? 9.091 34.513 9.156 1.00 15.58 244 VAL A CA 1
ATOM 809 C C . VAL A 1 84 ? 9.644 33.437 10.106 1.00 16.29 244 VAL A C 1
ATOM 810 O O . VAL A 1 84 ? 10.506 32.645 9.720 1.00 15.46 244 VAL A O 1
ATOM 815 N N . VAL A 1 85 ? 9.034 33.312 11.281 1.00 14.70 245 VAL A N 1
ATOM 816 C CA . VAL A 1 85 ? 9.437 32.282 12.239 1.00 14.41 245 VAL A CA 1
ATOM 817 C C . VAL A 1 85 ? 9.122 30.869 11.729 1.00 13.11 245 VAL A C 1
ATOM 818 O O . VAL A 1 85 ? 9.957 29.969 11.843 1.00 12.07 245 VAL A O 1
ATOM 823 N N . ALA A 1 86 ? 7.956 30.692 11.118 1.00 11.34 246 ALA A N 1
ATOM 824 C CA . ALA A 1 86 ? 7.551 29.379 10.609 1.00 11.05 246 ALA A CA 1
ATOM 825 C C . ALA A 1 86 ? 8.418 28.914 9.443 1.00 12.43 246 ALA A C 1
ATOM 826 O O . ALA A 1 86 ? 8.727 27.726 9.320 1.00 12.16 246 ALA A O 1
ATOM 829 N N . GLN A 1 87 ? 8.766 29.833 8.549 1.00 11.67 247 GLN A N 1
ATOM 830 C CA . GLN A 1 87 ? 9.654 29.490 7.447 1.00 15.09 247 GLN A CA 1
ATOM 831 C C . GLN A 1 87 ? 11.052 29.120 7.943 1.00 14.19 247 GLN A C 1
ATOM 832 O O . GLN A 1 87 ? 11.698 28.228 7.398 1.00 13.44 247 GLN A O 1
ATOM 841 N N . ASN A 1 88 ? 11.543 29.873 8.921 1.00 14.14 248 ASN A N 1
ATOM 842 C CA . ASN A 1 88 ? 12.817 29.576 9.557 1.00 14.30 248 ASN A CA 1
ATOM 843 C C . ASN A 1 88 ? 12.851 28.156 10.128 1.00 13.57 248 ASN A C 1
ATOM 844 O O . ASN A 1 88 ? 13.807 27.416 9.918 1.00 12.00 248 ASN A O 1
ATOM 852 N N . MET A 1 89 ? 11.793 27.774 10.839 1.00 11.82 249 MET A N 1
ATOM 853 C CA . MET A 1 89 ? 11.710 26.430 11.396 1.00 11.71 249 MET A CA 1
ATOM 854 C C . MET A 1 89 ? 11.769 25.386 10.285 1.00 11.96 249 MET A C 1
ATOM 855 O O . MET A 1 89 ? 12.517 24.414 10.381 1.00 12.49 249 MET A O 1
ATOM 861 N N . HIS A 1 90 ? 10.967 25.594 9.239 1.00 9.79 250 HIS A N 1
ATOM 862 C CA . HIS A 1 90 ? 10.936 24.726 8.062 1.00 10.31 250 HIS A CA 1
ATOM 863 C C . HIS A 1 90 ? 12.337 24.566 7.450 1.00 11.42 250 HIS A C 1
ATOM 864 O O . HIS A 1 90 ? 12.804 23.453 7.222 1.00 11.40 250 HIS A O 1
ATOM 874 N N . GLU A 1 91 ? 12.982 25.685 7.149 1.00 11.34 251 GLU A N 1
ATOM 875 C CA . GLU A 1 91 ? 14.281 25.670 6.498 1.00 12.45 251 GLU A CA 1
ATOM 876 C C . GLU A 1 91 ? 15.387 25.068 7.355 1.00 12.27 251 GLU A C 1
ATOM 877 O O . GLU A 1 91 ? 16.233 24.345 6.846 1.00 13.14 251 GLU A O 1
ATOM 884 N N . THR A 1 92 ? 15.379 25.353 8.651 1.00 10.79 252 THR A N 1
ATOM 885 C CA . THR A 1 92 ? 16.425 24.845 9.538 1.00 10.72 252 THR A CA 1
ATOM 886 C C . THR A 1 92 ? 16.296 23.349 9.779 1.00 9.32 252 THR A C 1
ATOM 887 O O . THR A 1 92 ? 17.268 22.602 9.656 1.00 9.25 252 THR A O 1
ATOM 893 N N . ILE A 1 93 ? 15.070 22.898 10.019 1.00 9.28 253 ILE A N 1
ATOM 894 C CA . ILE A 1 93 ? 14.819 21.486 10.230 1.00 10.23 253 ILE A CA 1
ATOM 895 C C . ILE A 1 93 ? 15.051 20.679 8.945 1.00 11.17 253 ILE A C 1
ATOM 896 O O . ILE A 1 93 ? 15.750 19.666 8.970 1.00 11.48 253 ILE A O 1
ATOM 902 N N . LEU A 1 94 ? 14.653 21.241 7.802 1.00 10.41 254 LEU A N 1
ATOM 903 C CA . LEU A 1 94 ? 14.912 20.615 6.503 1.00 12.11 254 LEU A CA 1
ATOM 904 C C . LEU A 1 94 ? 16.417 20.490 6.284 1.00 11.26 254 LEU A C 1
ATOM 905 O O . LEU A 1 94 ? 16.905 19.420 5.890 1.00 12.03 254 LEU A O 1
ATOM 911 N N . GLU A 1 95 ? 17.140 21.541 6.637 1.00 11.88 255 GLU A N 1
ATOM 912 C CA . GLU A 1 95 ? 18.599 21.559 6.530 1.00 15.10 255 GLU A CA 1
ATOM 913 C C . GLU A 1 95 ? 19.244 20.426 7.357 1.00 13.64 255 GLU A C 1
ATOM 914 O O . GLU A 1 95 ? 20.171 19.755 6.899 1.00 13.02 255 GLU A O 1
ATOM 921 N N . ALA A 1 96 ? 18.758 20.212 8.584 1.00 12.62 256 ALA A N 1
ATOM 922 C CA . ALA A 1 96 ? 19.259 19.125 9.430 1.00 11.47 256 ALA A CA 1
ATOM 923 C C . ALA A 1 96 ? 18.952 17.734 8.867 1.00 11.37 256 ALA A C 1
ATOM 924 O O . ALA A 1 96 ? 19.775 16.824 8.946 1.00 12.69 256 ALA A O 1
ATOM 927 N N . MET A 1 97 ? 17.767 17.577 8.268 1.00 11.28 257 MET A N 1
ATOM 928 C CA . MET A 1 97 ? 17.391 16.316 7.625 1.00 11.49 257 MET A CA 1
ATOM 929 C C . MET A 1 97 ? 18.290 16.002 6.426 1.00 11.93 257 MET A C 1
ATOM 930 O O . MET A 1 97 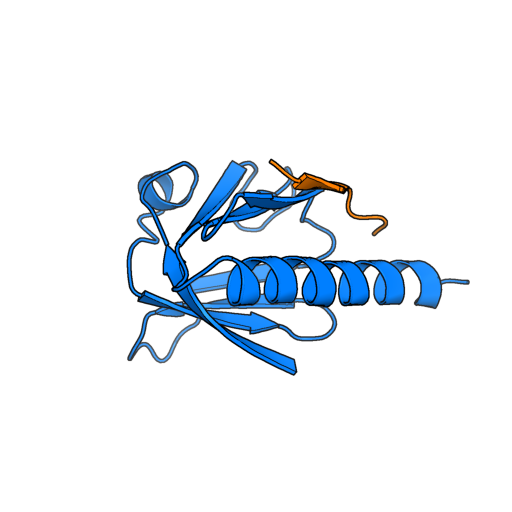? 18.674 14.848 6.206 1.00 12.02 257 MET A O 1
ATOM 936 N N . ARG A 1 98 ? 18.587 17.014 5.626 1.00 10.59 258 ARG A N 1
ATOM 937 C CA . ARG A 1 98 ? 19.493 16.819 4.503 1.00 12.93 258 ARG A CA 1
ATOM 938 C C . ARG A 1 98 ? 20.923 16.523 4.963 1.00 13.80 258 ARG A C 1
ATOM 939 O O . ARG A 1 98 ? 21.532 15.573 4.478 1.00 15.65 258 ARG A O 1
ATOM 953 N N . ALA A 1 99 ? 21.389 17.208 5.996 1.00 13.80 259 ALA A N 1
ATOM 954 C CA . ALA A 1 99 ? 22.708 16.910 6.549 1.00 14.50 259 ALA A CA 1
ATOM 955 C C . ALA A 1 99 ? 22.789 15.460 7.002 1.00 16.35 259 ALA A C 1
ATOM 956 O O . ALA A 1 99 ? 23.788 14.777 6.759 1.00 16.73 259 ALA A O 1
ATOM 959 N N . MET A 1 100 ? 21.695 14.954 7.564 1.00 16.54 260 MET A N 1
ATOM 960 C CA . MET A 1 100 ? 21.673 13.579 8.046 1.00 17.67 260 MET A CA 1
ATOM 961 C C . MET A 1 100 ? 21.784 12.559 6.917 1.00 17.83 260 MET A C 1
ATOM 962 O O . MET A 1 100 ? 22.519 11.587 7.029 1.00 18.54 260 MET A O 1
ATOM 968 N N . SER A 1 101 ? 21.074 12.782 5.820 1.00 17.87 261 SER A N 1
ATOM 969 C CA . SER A 1 101 ? 21.109 11.825 4.717 1.00 17.75 261 SER A CA 1
ATOM 970 C C . SER A 1 101 ? 22.429 11.876 3.946 1.00 18.37 261 SER A C 1
ATOM 971 O O . SER A 1 101 ? 22.907 10.850 3.463 1.00 19.68 261 SER A O 1
ATOM 976 N N . ASP A 1 102 ? 23.058 13.045 3.910 1.00 16.90 262 ASP A N 1
ATOM 977 C CA . ASP A 1 102 ? 24.308 13.206 3.168 1.00 18.73 262 ASP A CA 1
ATOM 978 C C . ASP A 1 102 ? 25.525 12.721 3.933 1.00 20.05 262 ASP A C 1
ATOM 979 O O . ASP A 1 102 ? 26.583 12.521 3.345 1.00 19.78 262 ASP A O 1
ATOM 985 N N . ALA A 1 103 ? 25.390 12.598 5.250 1.00 21.23 263 ALA A N 1
ATOM 986 C CA . ALA A 1 103 ? 26.486 12.142 6.106 1.00 22.61 263 ALA A CA 1
ATOM 987 C C . ALA A 1 103 ? 26.874 10.686 5.814 1.00 23.90 263 ALA A C 1
ATOM 988 O O . ALA A 1 103 ? 27.977 10.249 6.141 1.00 23.72 263 ALA A O 1
ATOM 991 N N . PHE A 1 104 ? 25.958 9.941 5.198 1.00 26.40 264 PHE A N 1
ATOM 992 C CA . PHE A 1 104 ? 26.219 8.558 4.808 1.00 29.64 264 PHE A CA 1
ATOM 993 C C . PHE A 1 104 ? 27.193 8.460 3.623 1.00 31.61 264 PHE A C 1
ATOM 994 O O . PHE A 1 104 ? 28.160 7.692 3.666 1.00 33.44 264 PHE A O 1
ATOM 1003 N N . ARG A 1 105 ? 26.951 9.251 2.581 1.00 32.86 265 ARG A N 1
ATOM 1004 C CA . ARG A 1 105 ? 27.852 9.286 1.427 1.00 34.62 265 ARG A CA 1
ATOM 1005 C C . ARG A 1 105 ? 29.224 9.913 1.746 1.00 35.02 265 ARG A C 1
ATOM 1006 O O . ARG A 1 105 ? 30.194 9.513 1.099 1.00 35.89 265 ARG A O 1
ATOM 1027 N N . LEU B 2 2 ? -0.113 25.618 1.729 1.00 13.63 1001 LEU B N 1
ATOM 1028 C CA . LEU B 2 2 ? 0.787 24.764 2.503 1.00 14.99 1001 LEU B CA 1
ATOM 1029 C C . LEU B 2 2 ? 2.057 24.533 1.677 1.00 13.17 1001 LEU B C 1
ATOM 1030 O O . LEU B 2 2 ? 1.998 24.450 0.451 1.00 10.72 1001 LEU B O 1
ATOM 1036 N N . TYR B 2 3 ? 3.214 24.639 2.327 1.00 12.24 1002 TYR B N 1
ATOM 1037 C CA . TYR B 2 3 ? 4.468 24.252 1.705 1.00 13.83 1002 TYR B CA 1
ATOM 1038 C C . TYR B 2 3 ? 5.010 23.104 2.519 1.00 13.07 1002 TYR B C 1
ATOM 1039 O O . TYR B 2 3 ? 5.195 23.233 3.719 1.00 13.75 1002 TYR B O 1
ATOM 1050 N N . ALA B 2 4 ? 5.219 21.974 1.868 1.00 13.92 1003 ALA B N 1
ATOM 1051 C CA . ALA B 2 4 ? 5.671 20.783 2.553 1.00 13.64 1003 ALA B CA 1
ATOM 1052 C C . ALA B 2 4 ? 6.913 20.195 1.891 1.00 13.93 1003 ALA B C 1
ATOM 1053 O O . ALA B 2 4 ? 7.102 20.316 0.673 1.00 12.95 1003 ALA B O 1
ATOM 1056 N N . SER B 2 5 ? 7.795 19.650 2.720 1.00 13.76 1004 SER B N 1
ATOM 1057 C CA . SER B 2 5 ? 9.012 18.977 2.274 1.00 12.48 1004 SER B CA 1
ATOM 1058 C C . SER B 2 5 ? 8.998 17.553 2.803 1.00 12.94 1004 SER B C 1
ATOM 1059 O O . SER B 2 5 ? 8.664 17.328 3.962 1.00 12.33 1004 SER B O 1
ATOM 1064 N N . SER B 2 6 ? 9.342 16.597 1.955 1.00 14.44 1005 SER B N 1
ATOM 1065 C CA . SER B 2 6 ? 9.585 15.221 2.398 1.00 14.98 1005 SER B CA 1
ATOM 1066 C C . SER B 2 6 ? 10.970 15.097 3.042 1.00 13.86 1005 SER B C 1
ATOM 1067 O O . SER B 2 6 ? 11.900 15.820 2.694 1.00 13.33 1005 SER B O 1
ATOM 1072 N N . ASN B 2 7 ? 11.086 14.229 4.034 1.00 14.24 1006 ASN B N 1
ATOM 1073 C CA . ASN B 2 7 ? 12.349 14.050 4.743 1.00 12.13 1006 ASN B CA 1
ATOM 1074 C C . ASN B 2 7 ? 13.204 13.030 3.989 1.00 12.35 1006 ASN B C 1
ATOM 1075 O O . ASN B 2 7 ? 12.829 11.864 3.876 1.00 13.24 1006 ASN B O 1
ATOM 1083 N N . PRO B 2 8 ? 14.367 13.456 3.474 1.00 13.47 1007 PRO B N 1
ATOM 1084 C CA . PRO B 2 8 ? 15.300 12.563 2.763 1.00 12.78 1007 PRO B CA 1
ATOM 1085 C C . PRO B 2 8 ? 15.897 11.462 3.638 1.00 12.98 1007 PRO B C 1
ATOM 1086 O O . PRO B 2 8 ? 16.482 10.507 3.126 1.00 14.29 1007 PRO B O 1
ATOM 1090 N N . ALA B 2 9 ? 15.790 11.618 4.951 1.00 12.95 1008 ALA B N 1
ATOM 1091 C CA . ALA B 2 9 ? 16.376 10.669 5.885 1.00 14.17 1008 ALA B CA 1
ATOM 1092 C C . ALA B 2 9 ? 15.333 9.769 6.553 1.00 15.79 1008 ALA B C 1
ATOM 1093 O O . ALA B 2 9 ? 15.620 9.140 7.569 1.00 17.65 1008 ALA B O 1
#

B-factor: mean 17.87, std 9.48, range [2.0, 51.58]

Organism: Homo sapiens (NCBI:txid9606)

Radius of gyration: 12.98 Å; Cα contacts (8 Å, |Δi|>4): 256; chains: 2; bounding box: 33×31×33 Å

CATH classification: 2.30.29.30

Nearest PDB structures (foldseek):
  5u1m-assembly1_A  TM=1.010E+00  e=5.388E-19  Homo sapiens
  1qqg-assembly1_A  TM=9.990E-01  e=3.251E-17  Homo sapiens
  1irs-assembly1_A  TM=9.609E-01  e=2.058E-14  Homo sapiens
  2v76-assembly1_A  TM=9.226E-01  e=4.946E-06  Homo sapiens
  4dbb-assembly1_A  TM=6.673E-01  e=1.171E-03  Rattus norvegicus

Foldseek 3Di:
DDKDWWFWPCPKVCVVVVVGGIWIWDDDLFWTFTHDPPDPDTPAIWGLVQWPDWDDDWQKIKTFGDQPTPSGTMMIIIGDDTNVVRVVVRVVSVVSSVVVVVVVD/DDDDDDPD

GO terms:
  GO:0035591 signaling adaptor activity (F, IDA)
  GO:0008286 insulin receptor signaling pathway (P, IDA)
  GO:0005634 nucleus (C, EXP)
  GO:0005737 cytoplasm (C, EXP)
  GO:0005515 protein binding (F, IPI)
  GO:0005068 transmembrane receptor protein tyrosine kinase adaptor activity (F, TAS)
  GO:0005737 cytoplasm (C, TAS)
  GO:0007165 signal transduction (P, TAS)
  GO:0005829 cytosol (C, TAS)
  GO:0005886 plasma membrane (C, TAS)
  GO:0005901 caveola (C, IDA)
  GO:0030159 signaling receptor complex adaptor activity (F, IDA)
  GO:0043491 phosphatidylinositol 3-kinase/protein kinase B signal transduction (P, IDA)
  GO:0032868 response to insulin (P, IDA)
  GO:0046326 positive regulation of D-glucose import across plasma membrane (P, IDA)
  GO:0046628 positive regulation of insulin receptor signaling pathway (P, IDA)
  GO:0046676 negative regulation of insulin secretion (P, IDA)
  GO:0042593 glucose homeostasis (P, TAS)
  GO:0019221 cytokine-mediated signaling pathway (P, IGI)
  GO:0045725 positive regulation of glycogen biosynthetic process (P, IMP)

Secondary structure (DSSP, 8-state):
-EEEEEEEEEEEHHHHTT--EEEEEEE-SSEEEEEETT-SS-SEEEEGGGEEEEEEETTEEEEEE-TTSTT-SEEEEEE-S-HHHHHHHHHHHHHHHHHHHHTT-/-EEEE---

Solvent-accessible surface area: 6464 Å² total

Sequence (113 aa):
KEVWQVILKPKGLGQTKNLIGIYRLCLTSKTISFVKLNSEAAAVVLQLMNIRRCGHSENFFFIEVGRSAVTGPGEFWMQVDDSVVAQNMHETILEAMRAMSDAFRLYASSNPA

InterPro domains:
  IPR001849 Pleckstrin homology domain [PF00169] (21-112)
  IPR001849 Pleckstrin homology domain [PS50003] (12-115)
  IPR001849 Pleckstrin homology domain [SM00233] (13-117)
  IPR002404 IRS-type PTB domain [PF02174] (167-260)
  IPR002404 IRS-type PTB domain [PR00628] (159-178)
  IPR002404 IRS-type PTB domain [PR00628] (180-200)
  IPR002404 IRS-type PTB domain [PR00628] (202-218)
  IPR002404 IRS-type PTB domain [PR00628] (219-231)
  IPR002404 IRS-type PTB domain [PR00628] (232-240)
  IPR002404 IRS-type PTB domain [PR00628] (243-267)
  IPR002404 IRS-type PTB domain [PS51064] (160-264)
  IPR002404 IRS-type PTB domain [SM00310] (160-262)
  IPR002404 IRS-type PTB domain [cd01204] (160-263)
  IPR011993 PH-like domain superfamily [G3DSA:2.30.29.30] (5-114)
  IPR011993 PH-like domain superfamily [G3DSA:2.30.29.30] (161-265)
  IPR039011 Insulin receptor substrate [PTHR10614] (6-1241)